Protein AF-A0A0L8H4C4-F1 (afdb_monomer_lite)

Foldseek 3Di:
DDQKDWDDWDWADDPVDPDIDIDTDMDHDPVSLVVDDQWDQDPPRDIDGDDGPPDQDAAPVPRHSPDHVVPDPVVVVVVVVVVVVVVPDDPDPDDDPPDPDPPDDPPPDDDDD

Structure (mmCIF, N/CA/C/O backbone):
data_AF-A0A0L8H4C4-F1
#
_entry.id   AF-A0A0L8H4C4-F1
#
loop_
_atom_site.group_PDB
_atom_site.id
_atom_site.type_symbol
_atom_site.label_atom_id
_atom_site.label_alt_id
_atom_site.label_comp_id
_atom_site.label_asym_id
_atom_site.label_entity_id
_atom_site.label_seq_id
_atom_site.pdbx_PDB_ins_code
_atom_site.Cartn_x
_atom_site.Cartn_y
_atom_site.Cartn_z
_atom_site.occupancy
_atom_site.B_iso_or_equiv
_atom_site.auth_seq_id
_atom_site.auth_comp_id
_atom_site.auth_asym_id
_atom_site.auth_atom_id
_atom_site.pdbx_PDB_model_num
ATOM 1 N N . MET A 1 1 ? 7.173 -2.086 -23.607 1.00 57.34 1 MET A N 1
ATOM 2 C CA . MET A 1 1 ? 8.087 -1.629 -22.542 1.00 57.34 1 MET A CA 1
ATOM 3 C C . MET A 1 1 ? 7.528 -2.213 -21.264 1.00 57.34 1 MET A C 1
ATOM 5 O O . MET A 1 1 ? 6.341 -2.019 -21.040 1.00 57.34 1 MET A O 1
ATOM 9 N N . GLU A 1 2 ? 8.282 -3.033 -20.536 1.00 60.44 2 GLU A N 1
ATOM 10 C CA . GLU A 1 2 ? 7.792 -3.604 -19.273 1.00 60.44 2 GLU A CA 1
ATOM 11 C C . GLU A 1 2 ? 7.480 -2.472 -18.292 1.00 60.44 2 GLU A C 1
ATOM 13 O O . GLU A 1 2 ? 8.301 -1.581 -18.086 1.00 60.44 2 GLU A O 1
ATOM 18 N N . GLU A 1 3 ? 6.266 -2.476 -17.738 1.00 73.69 3 GLU A N 1
ATOM 19 C CA . GLU A 1 3 ? 5.787 -1.421 -16.835 1.00 73.69 3 GLU A CA 1
ATOM 20 C C . GLU A 1 3 ? 6.362 -1.563 -15.414 1.00 73.69 3 GLU A C 1
ATOM 22 O O . GLU A 1 3 ? 6.312 -0.614 -14.632 1.00 73.69 3 GLU A O 1
ATOM 27 N N . ALA A 1 4 ? 6.924 -2.733 -15.083 1.00 85.75 4 ALA A N 1
ATOM 28 C CA . ALA A 1 4 ? 7.587 -3.004 -13.815 1.00 85.75 4 ALA A CA 1
ATOM 29 C C . ALA A 1 4 ? 8.564 -4.180 -13.909 1.00 85.75 4 ALA A C 1
ATOM 31 O O . ALA A 1 4 ? 8.240 -5.203 -14.508 1.00 85.75 4 ALA A O 1
ATOM 32 N N . ASN A 1 5 ? 9.714 -4.049 -13.245 1.00 91.56 5 ASN A N 1
ATOM 33 C CA . ASN A 1 5 ? 10.687 -5.124 -13.061 1.00 91.56 5 ASN A CA 1
ATOM 34 C C . ASN A 1 5 ? 10.873 -5.423 -11.575 1.00 91.56 5 ASN A C 1
ATOM 36 O O . ASN A 1 5 ? 11.112 -4.508 -10.786 1.00 91.56 5 ASN A O 1
ATOM 40 N N . ILE A 1 6 ? 10.786 -6.699 -11.198 1.00 93.88 6 ILE A N 1
ATOM 41 C CA . ILE A 1 6 ? 11.071 -7.147 -9.832 1.00 93.88 6 ILE A CA 1
ATOM 42 C C . ILE A 1 6 ? 12.568 -7.423 -9.725 1.00 93.88 6 ILE A C 1
ATOM 44 O O . ILE A 1 6 ? 13.095 -8.254 -10.460 1.00 93.88 6 ILE A O 1
ATOM 48 N N . LEU A 1 7 ? 13.240 -6.716 -8.820 1.00 94.69 7 LEU A N 1
ATOM 49 C CA . LEU A 1 7 ? 14.671 -6.872 -8.568 1.00 94.69 7 LEU A CA 1
ATOM 50 C C . LEU A 1 7 ? 14.934 -7.877 -7.445 1.00 94.69 7 LEU A C 1
ATOM 52 O O . LEU A 1 7 ? 15.834 -8.703 -7.559 1.00 94.69 7 LEU A O 1
ATOM 56 N N . GLU A 1 8 ? 14.136 -7.819 -6.378 1.00 96.19 8 GLU A N 1
ATOM 57 C CA . GLU A 1 8 ? 14.307 -8.659 -5.192 1.00 96.19 8 GLU A CA 1
ATOM 58 C C . GLU A 1 8 ? 12.960 -8.933 -4.519 1.00 96.19 8 GLU A C 1
ATOM 60 O O . GLU A 1 8 ? 12.062 -8.087 -4.539 1.00 96.19 8 GLU A O 1
ATOM 65 N N . ILE A 1 9 ? 12.827 -10.121 -3.926 1.00 95.38 9 ILE A N 1
ATOM 66 C CA . ILE A 1 9 ? 11.694 -10.504 -3.085 1.00 95.38 9 ILE A CA 1
ATOM 67 C C . ILE A 1 9 ? 12.242 -11.145 -1.814 1.00 95.38 9 ILE A C 1
ATOM 69 O O . ILE A 1 9 ? 12.900 -12.186 -1.882 1.00 95.38 9 ILE A O 1
ATOM 73 N N . THR A 1 10 ? 11.885 -10.578 -0.667 1.00 94.75 10 THR A N 1
ATOM 74 C CA . THR A 1 10 ? 12.303 -11.056 0.650 1.00 94.75 10 THR A CA 1
ATOM 75 C C . THR A 1 10 ? 11.080 -11.312 1.523 1.00 94.75 10 THR A C 1
ATOM 77 O O . THR A 1 10 ? 10.149 -10.511 1.581 1.00 94.75 10 THR A O 1
ATOM 80 N N . VAL A 1 11 ? 11.059 -12.461 2.202 1.00 91.94 11 VAL A N 1
ATOM 81 C CA . VAL A 1 11 ? 9.993 -12.830 3.144 1.00 91.94 11 VAL A CA 1
ATOM 82 C C . VAL A 1 11 ? 10.547 -12.743 4.559 1.00 91.94 11 VAL A C 1
ATOM 84 O O . VAL A 1 11 ? 11.482 -13.463 4.903 1.00 91.94 11 VAL A O 1
ATOM 87 N N . GLY A 1 12 ? 9.962 -11.870 5.372 1.00 83.50 12 GLY A N 1
ATOM 88 C CA . GLY A 1 12 ? 10.338 -11.656 6.765 1.00 83.50 12 GLY A CA 1
ATOM 89 C C . GLY A 1 12 ? 9.297 -12.180 7.753 1.00 83.50 12 GLY A C 1
ATOM 90 O O . GLY A 1 12 ? 8.104 -12.272 7.453 1.00 83.50 12 GLY A O 1
ATOM 91 N N . GLU A 1 13 ? 9.750 -12.479 8.968 1.00 76.75 13 GLU A N 1
ATOM 92 C CA . GLU A 1 13 ? 8.887 -12.735 10.123 1.00 76.75 13 GLU A CA 1
ATOM 93 C C . GLU A 1 13 ? 8.821 -11.474 10.996 1.00 76.75 13 GLU A C 1
ATOM 95 O O . GLU A 1 13 ? 9.843 -10.969 11.463 1.00 76.75 13 GLU A O 1
ATOM 100 N N . GLU A 1 14 ? 7.617 -10.944 11.217 1.00 68.69 14 GLU A N 1
ATOM 101 C CA . GLU A 1 14 ? 7.398 -9.746 12.032 1.00 68.69 14 GLU A CA 1
ATOM 102 C C . GLU A 1 14 ? 7.077 -10.158 13.477 1.00 68.69 14 GLU A C 1
ATOM 104 O O . GLU A 1 14 ? 6.073 -10.816 13.738 1.00 68.69 14 GLU A O 1
ATOM 109 N N . LYS A 1 15 ? 7.888 -9.745 14.459 1.00 65.81 15 LYS A N 1
ATOM 110 C CA . LYS A 1 15 ? 7.698 -10.163 15.868 1.00 65.81 15 LYS A CA 1
ATOM 111 C C . LYS A 1 15 ? 6.418 -9.617 16.516 1.00 65.81 15 LYS A C 1
ATOM 113 O O . LYS A 1 15 ? 5.953 -10.165 17.511 1.00 65.81 15 LYS A O 1
ATOM 118 N N . ASN A 1 16 ? 5.862 -8.534 15.972 1.00 68.75 16 ASN A N 1
ATOM 119 C CA . ASN A 1 16 ? 4.746 -7.792 16.570 1.00 68.75 16 ASN A CA 1
ATOM 120 C C . ASN A 1 16 ? 3.396 -8.046 15.883 1.00 68.75 16 ASN A C 1
ATOM 122 O O . ASN A 1 16 ? 2.375 -7.500 16.311 1.00 68.75 16 ASN A O 1
ATOM 126 N N . TRP A 1 17 ? 3.367 -8.855 14.821 1.00 65.44 17 TRP A N 1
ATOM 127 C CA . TRP A 1 17 ? 2.147 -9.160 14.083 1.00 65.44 17 TRP A CA 1
ATOM 128 C C . TRP A 1 17 ? 2.137 -10.637 13.700 1.00 65.44 17 TRP A C 1
ATOM 130 O O . TRP A 1 17 ? 3.143 -11.160 13.251 1.00 65.44 1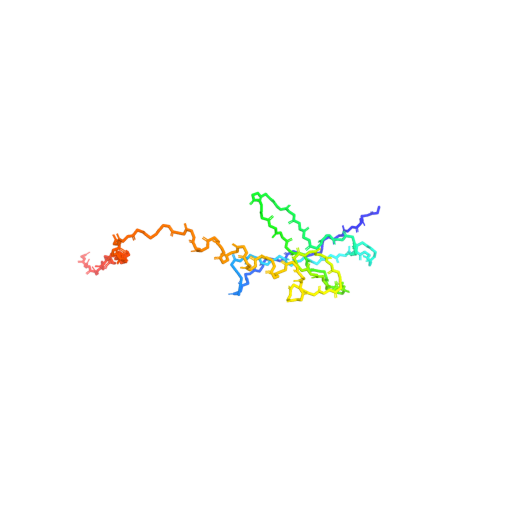7 TRP A O 1
ATOM 140 N N . GLY A 1 18 ? 1.006 -11.328 13.873 1.00 67.25 18 GLY A N 1
ATOM 141 C CA . GLY A 1 18 ? 0.884 -12.768 13.592 1.00 67.25 18 GLY A CA 1
ATOM 142 C C . GLY A 1 18 ? 0.910 -13.137 12.100 1.00 67.25 18 GLY A C 1
ATOM 143 O O . GLY A 1 18 ? 0.245 -14.091 11.709 1.00 67.25 18 GLY A O 1
ATOM 144 N N . GLY A 1 19 ? 1.598 -12.357 11.262 1.00 75.81 19 GLY A N 1
ATOM 145 C CA . GLY A 1 19 ? 1.667 -12.511 9.812 1.00 75.81 19 GLY A CA 1
ATOM 146 C C . GLY A 1 19 ? 3.102 -12.470 9.284 1.00 75.81 19 GLY A C 1
ATOM 147 O O . GLY A 1 19 ? 4.050 -12.214 10.023 1.00 75.81 19 GLY A O 1
ATOM 148 N N . LYS A 1 20 ? 3.255 -12.729 7.982 1.00 83.06 20 LYS A N 1
ATOM 149 C CA . LYS A 1 20 ? 4.535 -12.610 7.271 1.00 83.06 20 LYS A CA 1
ATOM 150 C C . LYS A 1 20 ? 4.655 -11.226 6.639 1.00 83.06 20 LYS A C 1
ATOM 152 O O . LYS A 1 20 ? 3.666 -10.713 6.113 1.00 83.06 20 LYS A O 1
ATOM 157 N N . ASN A 1 21 ? 5.855 -10.660 6.663 1.00 86.81 21 ASN A N 1
ATOM 158 C CA . ASN A 1 21 ? 6.195 -9.482 5.874 1.00 86.81 21 ASN A CA 1
ATOM 159 C C . ASN A 1 21 ? 6.737 -9.932 4.506 1.00 86.81 21 ASN A C 1
ATOM 161 O O . ASN A 1 21 ? 7.467 -10.920 4.425 1.00 86.81 21 ASN A O 1
ATOM 165 N N . LEU A 1 22 ? 6.366 -9.226 3.441 1.00 90.94 22 LEU A N 1
ATOM 166 C CA . LEU A 1 22 ? 6.871 -9.431 2.087 1.00 90.94 22 LEU A CA 1
ATOM 167 C C . LEU A 1 22 ? 7.446 -8.102 1.601 1.00 90.94 22 LEU A C 1
ATOM 169 O O . LEU A 1 22 ? 6.698 -7.158 1.349 1.00 90.94 22 LEU A O 1
ATOM 173 N N . GLU A 1 23 ? 8.762 -8.045 1.466 1.00 92.62 23 GLU A N 1
ATOM 174 C CA . GLU A 1 23 ? 9.487 -6.898 0.937 1.00 92.62 23 GLU A CA 1
ATOM 175 C C . GLU A 1 23 ? 9.822 -7.160 -0.532 1.00 92.62 23 GLU A C 1
ATOM 177 O O . GLU A 1 23 ? 10.326 -8.227 -0.884 1.00 92.62 23 GLU A O 1
ATOM 182 N N . ILE A 1 24 ? 9.477 -6.215 -1.406 1.00 94.50 24 ILE A N 1
ATOM 183 C CA . ILE A 1 24 ? 9.675 -6.345 -2.851 1.00 94.50 24 ILE A CA 1
ATOM 184 C C . ILE A 1 24 ? 10.388 -5.097 -3.347 1.00 94.50 24 ILE A C 1
ATOM 186 O O . ILE A 1 24 ? 9.841 -3.996 -3.262 1.00 94.50 24 ILE A O 1
ATOM 190 N N . LEU A 1 25 ? 11.575 -5.277 -3.920 1.00 94.38 25 LEU A N 1
ATOM 191 C CA . LEU A 1 25 ? 12.300 -4.201 -4.579 1.00 94.38 25 LEU A CA 1
ATOM 192 C C . LEU A 1 25 ? 11.911 -4.163 -6.057 1.00 94.38 25 LEU A C 1
ATOM 194 O O . LEU A 1 25 ? 12.091 -5.140 -6.787 1.00 94.38 25 LEU A O 1
ATOM 198 N N . LEU A 1 26 ? 11.370 -3.030 -6.500 1.00 93.25 26 LEU A N 1
ATOM 199 C CA . LEU A 1 26 ? 10.867 -2.838 -7.857 1.00 93.25 26 LEU A CA 1
ATOM 200 C C . LEU A 1 26 ? 11.643 -1.735 -8.574 1.00 93.25 26 LEU A C 1
ATOM 202 O O . LEU A 1 26 ? 11.881 -0.669 -8.010 1.00 93.25 26 LEU A O 1
ATOM 206 N N . HIS A 1 27 ? 11.942 -1.950 -9.852 1.00 93.38 27 HIS A N 1
ATOM 207 C CA . HIS A 1 27 ? 12.305 -0.879 -10.771 1.00 93.38 27 HIS A CA 1
ATOM 208 C C . HIS A 1 27 ? 11.066 -0.487 -11.582 1.00 93.38 27 HIS A C 1
ATOM 210 O O . HIS A 1 27 ? 10.617 -1.227 -12.461 1.00 93.38 27 HIS A O 1
ATOM 216 N N . ILE A 1 28 ? 10.494 0.665 -11.234 1.00 91.12 28 ILE A N 1
ATOM 217 C CA . ILE A 1 28 ? 9.274 1.235 -11.817 1.00 91.12 28 ILE A CA 1
ATOM 218 C C . ILE A 1 28 ? 9.425 2.749 -11.962 1.00 91.12 28 ILE A C 1
ATOM 220 O O . ILE A 1 28 ? 10.259 3.359 -11.293 1.00 91.12 28 ILE A O 1
ATOM 224 N N . THR A 1 29 ? 8.595 3.369 -12.802 1.00 91.25 29 THR A N 1
ATOM 225 C CA . THR A 1 29 ? 8.510 4.834 -12.850 1.00 91.25 29 THR A CA 1
ATOM 226 C C . THR A 1 29 ? 7.741 5.384 -11.645 1.00 91.25 29 THR A C 1
ATOM 228 O O . THR A 1 29 ? 6.958 4.673 -11.001 1.00 91.25 29 THR A O 1
ATOM 231 N N . GLU A 1 30 ? 7.920 6.673 -11.349 1.00 87.75 30 GLU A N 1
ATOM 232 C CA . GLU A 1 30 ? 7.178 7.340 -10.275 1.00 87.75 30 GLU A CA 1
ATOM 233 C C . GLU A 1 30 ? 5.662 7.264 -10.519 1.00 87.75 30 GLU A C 1
ATOM 235 O O . GLU A 1 30 ? 4.893 6.955 -9.605 1.00 87.75 30 GLU A O 1
ATOM 240 N N . GLU A 1 31 ? 5.215 7.447 -11.762 1.00 89.06 31 GLU A N 1
ATOM 241 C CA . GLU A 1 31 ? 3.797 7.395 -12.126 1.00 89.06 31 GLU A CA 1
ATOM 242 C C . GLU A 1 31 ? 3.207 5.995 -11.920 1.00 89.06 31 GLU A C 1
ATOM 244 O O . GLU A 1 31 ? 2.052 5.859 -11.507 1.00 89.06 31 GLU A O 1
ATOM 249 N N . ALA A 1 32 ? 3.990 4.945 -12.185 1.00 90.00 32 ALA A N 1
ATOM 250 C CA . ALA A 1 32 ? 3.586 3.564 -11.943 1.00 90.00 32 ALA A CA 1
ATOM 251 C C . ALA A 1 32 ? 3.468 3.263 -10.439 1.00 90.00 32 ALA A C 1
ATOM 253 O O . ALA A 1 32 ? 2.507 2.611 -10.022 1.00 90.00 32 ALA A O 1
ATOM 254 N N . SER A 1 33 ? 4.362 3.814 -9.607 1.00 89.50 33 SER A N 1
ATOM 255 C CA . SER A 1 33 ? 4.310 3.640 -8.145 1.00 89.50 33 SER A CA 1
ATOM 256 C C . SER A 1 33 ? 2.984 4.120 -7.533 1.00 89.50 33 SER A C 1
ATOM 258 O O . SER A 1 33 ? 2.442 3.495 -6.616 1.00 89.50 33 SER A O 1
ATOM 260 N N . GLN A 1 34 ? 2.388 5.180 -8.094 1.00 87.38 34 GLN A N 1
ATOM 261 C CA . GLN A 1 34 ? 1.118 5.736 -7.617 1.00 87.38 34 GLN A CA 1
ATOM 262 C C . GLN A 1 34 ? -0.096 4.861 -7.954 1.00 87.38 34 GLN A C 1
ATOM 264 O O . GLN A 1 34 ? -1.137 4.985 -7.298 1.00 87.38 34 GLN A O 1
ATOM 269 N N . LYS A 1 35 ? 0.025 3.966 -8.942 1.00 90.12 35 LYS A N 1
ATOM 270 C CA . LYS A 1 35 ? -1.043 3.049 -9.373 1.00 90.12 35 LYS A CA 1
ATOM 271 C C . LYS A 1 35 ? -1.128 1.784 -8.517 1.00 90.12 35 LYS A C 1
ATOM 273 O O . LYS A 1 35 ? -2.143 1.092 -8.569 1.00 90.12 35 LYS A O 1
ATOM 278 N N . ILE A 1 36 ? -0.110 1.495 -7.704 1.00 91.44 36 ILE A N 1
ATOM 279 C CA . ILE A 1 36 ? -0.108 0.334 -6.808 1.00 91.44 36 ILE A CA 1
ATOM 280 C C . ILE A 1 36 ? -1.252 0.487 -5.787 1.00 91.44 36 ILE A C 1
ATOM 282 O O . ILE A 1 36 ? -1.352 1.527 -5.123 1.00 91.44 36 ILE A O 1
ATOM 286 N N . PRO A 1 37 ? -2.155 -0.496 -5.633 1.00 91.69 37 PRO A N 1
ATOM 287 C CA . PRO A 1 37 ? -3.256 -0.389 -4.685 1.00 91.69 37 PRO A CA 1
ATOM 288 C C . PRO A 1 37 ? -2.748 -0.508 -3.235 1.00 91.69 37 PRO A C 1
ATOM 290 O O . PRO A 1 37 ? -1.857 -1.305 -2.963 1.00 91.69 37 PRO A O 1
ATOM 293 N N . PRO A 1 38 ? -3.326 0.233 -2.270 1.00 90.06 38 PRO A N 1
ATOM 294 C CA . PRO A 1 38 ? -2.905 0.189 -0.861 1.00 90.06 38 PRO A CA 1
ATOM 295 C C . PRO A 1 38 ? -3.298 -1.110 -0.134 1.00 90.06 38 PRO A C 1
ATOM 297 O O . PRO A 1 38 ? -2.833 -1.380 0.972 1.00 90.06 38 PRO A O 1
ATOM 300 N N . ASN A 1 39 ? -4.199 -1.901 -0.716 1.00 90.56 39 ASN A N 1
ATOM 301 C CA . ASN A 1 39 ? -4.560 -3.224 -0.229 1.00 90.56 39 ASN A CA 1
ATOM 302 C C . ASN A 1 39 ? -4.872 -4.145 -1.410 1.00 90.56 39 ASN A C 1
ATOM 304 O O . ASN A 1 39 ? -5.492 -3.718 -2.385 1.00 90.56 39 ASN A O 1
ATOM 308 N N . ILE A 1 40 ? -4.462 -5.403 -1.296 1.00 91.25 40 ILE A N 1
ATOM 309 C CA . ILE A 1 40 ? -4.741 -6.462 -2.266 1.00 91.25 40 ILE A CA 1
ATOM 310 C C . ILE A 1 40 ? -5.596 -7.511 -1.555 1.00 91.25 40 ILE A C 1
ATOM 312 O O . ILE A 1 40 ? -5.243 -7.987 -0.473 1.00 91.25 40 ILE A O 1
ATOM 316 N N . ARG A 1 41 ? -6.753 -7.844 -2.136 1.00 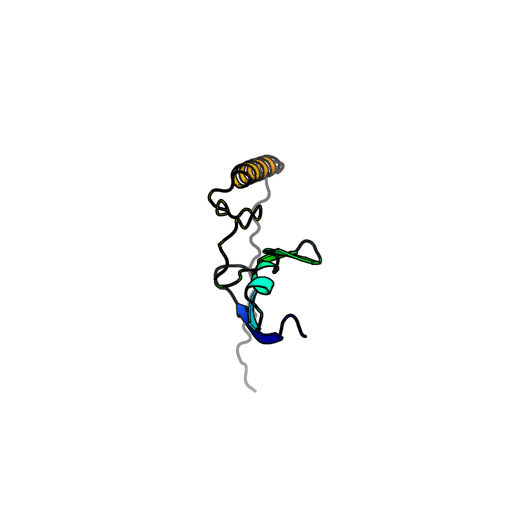91.25 41 ARG A N 1
ATOM 317 C CA . ARG A 1 41 ? -7.603 -8.933 -1.638 1.00 91.25 41 ARG A CA 1
ATOM 318 C C . ARG A 1 41 ? -7.016 -10.259 -2.103 1.00 91.25 41 ARG A C 1
ATOM 320 O O . ARG A 1 41 ? -6.818 -10.449 -3.299 1.00 91.25 41 ARG A O 1
ATOM 327 N N . LEU A 1 42 ? -6.752 -11.146 -1.156 1.00 90.31 42 LEU A N 1
ATOM 328 C CA . LEU A 1 42 ? -6.320 -12.516 -1.408 1.00 90.31 42 LEU A CA 1
ATOM 329 C C . LEU A 1 42 ? -7.526 -13.463 -1.269 1.00 90.31 42 LEU A C 1
ATOM 331 O O . LEU A 1 42 ? -8.652 -13.022 -1.022 1.00 90.31 42 LEU A O 1
ATOM 335 N N . ALA A 1 43 ? -7.299 -14.766 -1.444 1.00 91.69 43 ALA A N 1
ATOM 336 C CA . ALA A 1 43 ? -8.315 -15.782 -1.182 1.00 91.69 43 ALA A CA 1
ATOM 337 C C . ALA A 1 43 ? -8.753 -15.781 0.297 1.00 91.69 43 ALA A C 1
ATOM 339 O O . ALA A 1 43 ? -8.024 -15.310 1.173 1.00 91.69 43 ALA A O 1
ATOM 340 N N . GLU A 1 44 ? -9.942 -16.330 0.567 1.00 89.25 44 GLU A N 1
ATOM 341 C CA . GLU A 1 44 ? -10.456 -16.549 1.933 1.00 89.25 44 GLU A CA 1
ATOM 342 C C . GLU A 1 44 ? -10.552 -15.260 2.776 1.00 89.25 44 GLU A C 1
ATOM 344 O O . GLU A 1 44 ? -10.259 -15.249 3.966 1.00 89.25 44 GLU A O 1
ATOM 349 N N . ASP A 1 45 ? -10.931 -14.144 2.146 1.00 83.56 45 ASP A N 1
ATOM 350 C CA . ASP A 1 45 ? -11.083 -12.826 2.786 1.00 83.56 45 ASP A CA 1
ATOM 351 C C . ASP A 1 45 ? -9.818 -12.262 3.465 1.00 83.56 45 ASP A C 1
ATOM 353 O O . ASP A 1 45 ? -9.876 -11.255 4.184 1.00 83.56 45 ASP A O 1
ATOM 357 N N . HIS A 1 46 ? -8.646 -12.822 3.160 1.00 85.75 46 HIS A N 1
ATOM 358 C CA . HIS A 1 46 ? -7.371 -12.251 3.571 1.00 85.75 46 HIS A CA 1
ATOM 359 C C . HIS A 1 46 ? -7.073 -10.957 2.797 1.00 85.75 46 HIS A C 1
ATOM 361 O O . HIS A 1 46 ? -7.435 -10.778 1.628 1.00 85.75 46 HIS A O 1
ATOM 367 N N . LYS A 1 47 ? -6.386 -10.022 3.458 1.00 86.44 47 LYS A N 1
ATOM 368 C CA . LYS A 1 47 ? -5.958 -8.747 2.871 1.00 86.44 47 LYS A CA 1
ATOM 369 C C . LYS A 1 47 ? -4.463 -8.565 3.066 1.00 86.44 47 LYS A C 1
ATOM 371 O O . LYS A 1 47 ? -3.989 -8.604 4.198 1.00 86.44 47 LYS A O 1
ATOM 376 N N . LEU A 1 48 ? -3.757 -8.296 1.975 1.00 88.56 48 LEU A N 1
ATOM 377 C CA . LEU A 1 48 ? -2.379 -7.828 2.005 1.00 88.56 48 LEU A CA 1
ATOM 378 C C . LEU A 1 48 ? -2.387 -6.300 2.034 1.00 88.56 48 LEU A C 1
ATOM 380 O O . LEU A 1 48 ? -2.942 -5.667 1.135 1.00 88.56 48 LEU A O 1
ATOM 384 N N . TYR A 1 49 ? -1.800 -5.712 3.071 1.00 88.31 49 TYR A N 1
ATOM 385 C CA . TYR A 1 49 ? -1.585 -4.269 3.140 1.00 88.31 49 TYR A CA 1
ATOM 386 C C . TYR A 1 49 ? -0.295 -3.930 2.405 1.00 88.31 49 TYR A C 1
ATOM 388 O O . TYR A 1 49 ? 0.731 -4.556 2.654 1.00 88.31 49 TYR A O 1
ATOM 396 N N . VAL A 1 50 ? -0.356 -2.950 1.508 1.00 91.12 50 VAL A N 1
ATOM 397 C CA . VAL A 1 50 ? 0.784 -2.560 0.678 1.00 91.12 50 VAL A CA 1
ATOM 398 C C . VAL A 1 50 ? 1.250 -1.178 1.101 1.00 91.12 50 VAL A C 1
ATOM 400 O O . VAL A 1 50 ? 0.474 -0.217 1.097 1.00 91.12 50 VAL A O 1
ATOM 403 N N . VAL A 1 51 ? 2.527 -1.082 1.447 1.00 89.19 51 VAL A N 1
ATOM 404 C CA . VAL A 1 51 ? 3.219 0.181 1.695 1.00 89.19 51 VAL A CA 1
ATOM 405 C C . VAL A 1 51 ? 4.229 0.361 0.572 1.00 89.19 51 VAL A C 1
ATOM 407 O O . VAL A 1 51 ? 4.980 -0.554 0.261 1.00 89.19 51 VAL A O 1
ATOM 410 N N . VAL A 1 52 ? 4.203 1.531 -0.062 1.00 92.12 52 VAL A N 1
ATOM 411 C CA . VAL A 1 52 ? 5.151 1.906 -1.114 1.00 92.12 52 VAL A CA 1
ATOM 412 C C . VAL A 1 52 ? 5.991 3.042 -0.557 1.00 92.12 52 VAL A C 1
ATOM 414 O O . VAL A 1 52 ? 5.433 4.060 -0.137 1.00 92.12 52 VAL A O 1
ATOM 417 N N . GLU A 1 53 ? 7.308 2.864 -0.520 1.00 89.19 53 GLU A N 1
ATOM 418 C CA . GLU A 1 53 ? 8.220 3.908 -0.057 1.00 89.19 53 GLU A CA 1
ATOM 419 C C . GLU A 1 53 ? 8.073 5.187 -0.893 1.00 89.19 53 GLU A C 1
ATOM 421 O O . GLU A 1 53 ? 7.765 5.150 -2.083 1.00 89.19 53 GLU A O 1
ATOM 426 N N . GLY A 1 54 ? 8.216 6.349 -0.252 1.00 85.50 54 GLY A N 1
ATOM 427 C CA . GLY A 1 54 ? 8.039 7.655 -0.900 1.00 85.50 54 GLY A CA 1
ATOM 428 C C . GLY A 1 54 ? 6.584 8.043 -1.209 1.00 85.50 54 GLY A C 1
ATOM 429 O O . GLY A 1 54 ? 6.308 9.213 -1.481 1.00 85.50 54 GLY A O 1
ATOM 430 N N . ARG A 1 55 ? 5.617 7.121 -1.105 1.00 87.62 55 ARG A N 1
ATOM 431 C CA . ARG A 1 55 ? 4.194 7.442 -1.278 1.00 87.62 55 ARG A CA 1
ATOM 432 C C . ARG A 1 55 ? 3.608 8.064 -0.011 1.00 87.62 55 ARG A C 1
ATOM 434 O O . ARG A 1 55 ? 3.890 7.635 1.106 1.00 87.62 55 ARG A O 1
ATOM 441 N N . ARG A 1 56 ? 2.719 9.051 -0.178 1.00 86.12 56 ARG A N 1
ATOM 442 C CA . ARG A 1 56 ? 1.980 9.636 0.950 1.00 86.12 56 ARG A CA 1
ATOM 443 C C . ARG A 1 56 ? 1.187 8.556 1.698 1.00 86.12 56 ARG A C 1
ATOM 445 O O . ARG A 1 56 ? 0.517 7.740 1.056 1.00 86.12 56 ARG A O 1
ATOM 452 N N . PRO A 1 57 ? 1.226 8.551 3.041 1.00 87.00 57 PRO A N 1
ATOM 453 C CA . PRO A 1 57 ? 0.559 7.526 3.818 1.00 87.00 57 PRO A CA 1
ATOM 454 C C . PRO A 1 57 ? -0.962 7.668 3.708 1.00 87.00 57 PRO A C 1
ATOM 456 O O . PRO A 1 57 ? -1.508 8.770 3.642 1.00 87.00 57 PRO A O 1
ATOM 459 N N . ARG A 1 58 ? -1.652 6.526 3.702 1.00 90.50 58 ARG A N 1
ATOM 460 C CA . ARG A 1 58 ? -3.111 6.437 3.582 1.00 90.50 58 ARG A CA 1
ATOM 461 C C . ARG A 1 58 ? -3.706 5.754 4.800 1.00 90.50 58 ARG A C 1
ATOM 463 O O . ARG A 1 58 ? -3.078 4.923 5.454 1.00 90.50 58 ARG A O 1
ATOM 470 N N . CYS A 1 59 ? -4.958 6.071 5.093 1.00 91.06 59 CYS A N 1
ATOM 471 C CA . CYS A 1 59 ? -5.727 5.384 6.109 1.00 91.06 59 CYS A CA 1
ATOM 472 C C . CYS A 1 59 ? -5.859 3.896 5.762 1.00 91.06 59 CYS A C 1
ATOM 474 O O . CYS A 1 59 ? -6.581 3.538 4.838 1.00 91.06 59 CYS A O 1
ATOM 476 N N . TYR A 1 60 ? -5.259 3.019 6.567 1.00 86.88 60 TYR A N 1
ATOM 477 C CA . TYR A 1 60 ? -5.355 1.562 6.393 1.00 86.88 60 TYR A CA 1
ATOM 478 C C . TYR A 1 60 ? -6.779 0.992 6.515 1.00 86.88 60 TYR A C 1
ATOM 480 O O . TYR A 1 60 ? -6.996 -0.183 6.239 1.00 86.88 60 TYR A O 1
ATOM 488 N N . LEU A 1 61 ? -7.748 1.794 6.970 1.00 87.12 61 LEU A N 1
ATOM 489 C CA . LEU A 1 61 ? -9.142 1.372 7.096 1.00 87.12 61 LEU A CA 1
ATOM 490 C C . LEU A 1 61 ? -9.996 1.763 5.881 1.00 87.12 61 LEU A C 1
ATOM 492 O O . LEU A 1 61 ? -10.800 0.955 5.426 1.00 87.12 61 LEU A O 1
ATOM 496 N N . CYS A 1 62 ? -9.847 2.990 5.371 1.00 90.19 62 CYS A N 1
ATOM 497 C CA . CYS A 1 62 ? -10.711 3.542 4.317 1.00 90.19 62 CYS A CA 1
ATOM 498 C C . CYS A 1 62 ? -9.967 4.017 3.057 1.00 90.19 62 CYS A C 1
ATOM 500 O O . CYS A 1 62 ? -10.601 4.524 2.139 1.00 90.19 62 CYS A O 1
ATOM 502 N N . ASN A 1 63 ? -8.639 3.875 3.010 1.00 89.44 63 ASN A N 1
ATOM 503 C CA . ASN A 1 63 ? -7.738 4.299 1.928 1.00 89.44 63 ASN A CA 1
ATOM 504 C C . ASN A 1 63 ? -7.685 5.813 1.635 1.00 89.44 63 ASN A C 1
ATOM 506 O O . ASN A 1 63 ? -7.066 6.223 0.651 1.00 89.44 63 ASN A O 1
ATOM 510 N N . SER A 1 64 ? -8.285 6.652 2.487 1.00 91.19 64 SER A N 1
ATOM 511 C CA . SER A 1 64 ? -8.175 8.113 2.386 1.00 91.19 64 SER A CA 1
ATOM 512 C C . SER A 1 64 ? -6.746 8.592 2.651 1.00 91.19 64 SER A C 1
ATOM 514 O O . SER A 1 64 ? -6.087 8.094 3.556 1.00 91.19 64 SER A O 1
ATOM 516 N N . GLU A 1 65 ? -6.289 9.598 1.909 1.00 90.81 65 GLU A N 1
ATOM 517 C CA . GLU A 1 65 ? -5.010 10.290 2.151 1.00 90.81 65 GLU A CA 1
ATOM 518 C C . GLU A 1 65 ? -5.101 11.379 3.226 1.00 90.81 65 GLU A C 1
ATOM 520 O O . GLU A 1 65 ? -4.081 11.904 3.656 1.00 90.81 65 GLU A O 1
ATOM 525 N N . ALA A 1 66 ? -6.309 11.745 3.662 1.00 93.12 66 ALA A N 1
ATOM 526 C CA . ALA A 1 66 ? -6.504 12.882 4.559 1.00 93.12 66 ALA A CA 1
ATOM 527 C C . ALA A 1 66 ? -6.134 12.578 6.022 1.00 93.12 66 ALA A C 1
ATOM 529 O O . ALA A 1 66 ? -5.904 13.496 6.802 1.00 93.12 66 ALA A O 1
ATOM 530 N N . HIS A 1 67 ? -6.128 11.301 6.415 1.00 92.94 67 HIS A N 1
ATOM 531 C CA . HIS A 1 67 ? -5.915 10.872 7.795 1.00 92.94 67 HIS A CA 1
ATOM 532 C C . HIS A 1 67 ? -5.306 9.468 7.867 1.00 92.94 67 HIS A C 1
ATOM 534 O O . HIS A 1 67 ? -5.349 8.701 6.906 1.00 92.94 67 HIS A O 1
ATOM 540 N N . LEU A 1 68 ? -4.789 9.096 9.040 1.00 91.00 68 LEU A N 1
ATOM 541 C CA . LEU A 1 68 ? -4.360 7.727 9.340 1.00 91.00 68 LEU A CA 1
ATOM 542 C C . LEU A 1 68 ? -5.460 6.965 10.085 1.00 91.00 68 LEU A C 1
ATOM 544 O O . LEU A 1 68 ? -6.391 7.562 10.619 1.00 91.00 68 LEU A O 1
ATOM 548 N N . LYS A 1 69 ? -5.343 5.632 10.180 1.00 88.94 69 LYS A N 1
ATOM 549 C CA . LYS A 1 69 ? -6.336 4.761 10.848 1.00 88.94 69 LYS A CA 1
ATOM 550 C C . LYS A 1 69 ? -6.746 5.260 12.242 1.00 88.94 69 LYS A C 1
ATOM 552 O O . LYS A 1 69 ? -7.912 5.124 12.605 1.00 88.94 69 LYS A O 1
ATOM 557 N N . LYS A 1 70 ? -5.805 5.837 12.999 1.00 89.25 70 LYS A N 1
ATOM 558 C CA . LYS A 1 70 ? -6.034 6.383 14.347 1.00 89.25 70 LYS A CA 1
ATOM 559 C C . LYS A 1 70 ? -7.074 7.516 14.376 1.00 89.25 70 LYS A C 1
ATOM 561 O O . LYS A 1 70 ? -7.846 7.584 15.323 1.00 89.25 70 LYS A O 1
ATOM 566 N N . ASP A 1 71 ? -7.148 8.307 13.307 1.00 93.25 71 ASP A N 1
ATOM 567 C CA . ASP A 1 71 ? -8.047 9.458 13.157 1.00 93.25 71 ASP A CA 1
ATOM 568 C C . ASP A 1 71 ? -9.206 9.142 12.192 1.00 93.25 71 ASP A C 1
ATOM 570 O O . ASP A 1 71 ? -9.929 10.028 11.740 1.00 93.25 71 ASP A O 1
ATOM 574 N N . CYS A 1 72 ? -9.386 7.865 11.828 1.00 93.38 72 CYS A N 1
ATOM 575 C CA . CYS A 1 72 ? -10.405 7.483 10.866 1.00 93.38 72 CYS A CA 1
ATOM 576 C C . CYS A 1 72 ? -11.805 7.573 11.485 1.00 93.38 72 CYS A C 1
ATOM 578 O O . CYS A 1 72 ? -12.088 6.861 12.454 1.00 93.38 72 CYS A O 1
ATOM 580 N N . PRO A 1 73 ? -12.744 8.330 10.886 1.00 92.19 73 PRO A N 1
ATOM 581 C CA . PRO A 1 73 ? -14.103 8.452 11.415 1.00 92.19 73 PRO A CA 1
ATOM 582 C C . PRO A 1 73 ? -14.860 7.113 11.409 1.00 92.19 73 PRO A C 1
ATOM 584 O O . PRO A 1 73 ? -15.785 6.907 12.195 1.00 92.19 73 PRO A O 1
ATOM 587 N N . LEU A 1 74 ? -14.454 6.164 10.557 1.00 89.81 74 LEU A N 1
ATOM 588 C CA . LEU A 1 74 ? -15.026 4.816 10.525 1.00 89.81 74 LEU A CA 1
ATOM 589 C C . LEU A 1 74 ? -14.491 3.911 11.643 1.00 89.81 74 LEU A C 1
ATOM 591 O O .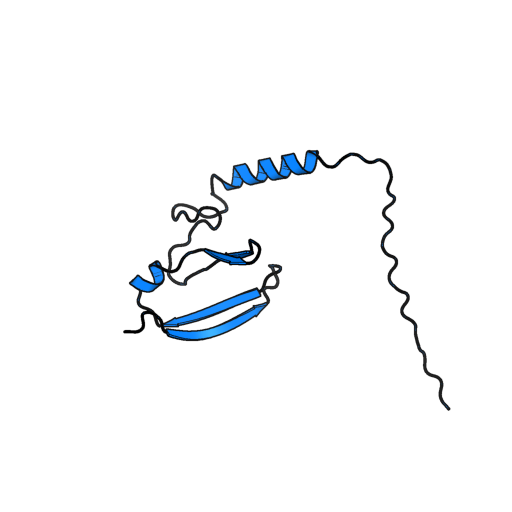 LEU A 1 74 ? -15.178 2.968 12.037 1.00 89.81 74 LEU A O 1
ATOM 595 N N . ALA A 1 75 ? -13.308 4.198 12.198 1.00 84.50 75 ALA A N 1
ATOM 596 C CA . ALA A 1 75 ? -12.731 3.387 13.271 1.00 84.50 75 ALA A CA 1
ATOM 597 C C . ALA A 1 75 ? -13.571 3.464 14.557 1.00 84.50 75 ALA A C 1
ATOM 599 O O . ALA A 1 75 ? -13.705 2.468 15.270 1.00 84.50 75 ALA A O 1
ATOM 600 N N . ALA A 1 76 ? -14.204 4.613 14.823 1.00 74.06 76 ALA A N 1
ATOM 601 C CA . ALA A 1 76 ? -15.123 4.776 15.949 1.00 74.06 76 ALA A CA 1
ATOM 602 C C . ALA A 1 76 ? -16.349 3.846 15.841 1.00 74.06 76 ALA A C 1
ATOM 604 O O . ALA A 1 76 ? -16.772 3.264 16.841 1.00 74.06 76 ALA A O 1
ATOM 605 N N . LYS A 1 77 ? -16.873 3.634 14.625 1.00 72.50 77 LYS A N 1
ATOM 606 C CA . LYS A 1 77 ? -18.037 2.764 14.379 1.00 72.50 77 LYS A CA 1
ATOM 607 C C . LYS A 1 77 ? -17.719 1.279 14.589 1.00 72.50 77 LYS A C 1
ATOM 609 O O . LYS A 1 77 ? -18.546 0.549 15.129 1.00 72.50 77 LYS A O 1
ATOM 614 N N . GLN A 1 78 ? -16.514 0.832 14.226 1.00 69.00 78 GLN A N 1
ATOM 615 C CA . GLN A 1 78 ? -16.104 -0.569 14.405 1.00 69.00 78 GLN A CA 1
ATOM 616 C C . GLN A 1 78 ? -15.965 -0.966 15.880 1.00 69.00 78 GLN A C 1
ATOM 618 O O . GLN A 1 78 ? -16.393 -2.055 16.264 1.00 69.00 78 GLN A O 1
ATOM 623 N N . LYS A 1 79 ? -15.432 -0.074 16.728 1.00 65.69 79 LYS A N 1
ATOM 624 C CA . LYS A 1 79 ? -15.321 -0.329 18.176 1.00 65.69 79 LYS A CA 1
ATOM 625 C C . LYS A 1 79 ? -16.690 -0.526 18.834 1.00 65.69 79 LYS A C 1
ATOM 627 O O . LYS A 1 79 ? -16.832 -1.390 19.694 1.00 65.69 79 LYS A O 1
ATOM 632 N N . GLN A 1 80 ? -17.702 0.232 18.408 1.00 65.69 80 GLN A N 1
ATOM 633 C CA . GLN A 1 80 ? -19.064 0.108 18.938 1.00 65.69 80 GLN A CA 1
ATOM 634 C C . GLN A 1 80 ? -19.719 -1.228 18.551 1.00 65.69 80 GLN A C 1
ATOM 636 O O . GLN A 1 80 ? -20.346 -1.862 19.396 1.00 65.69 80 GLN A O 1
ATOM 641 N N . GLN A 1 81 ? -19.531 -1.699 17.313 1.00 62.00 81 GLN A N 1
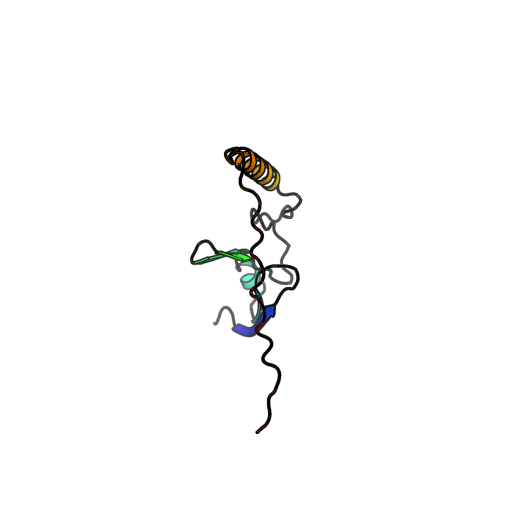ATOM 642 C CA . GLN A 1 81 ? -20.070 -2.991 16.864 1.00 62.00 81 GLN A CA 1
ATOM 643 C C . GLN A 1 81 ? -19.413 -4.183 17.580 1.00 62.00 81 GLN A C 1
ATOM 645 O O . GLN A 1 81 ? -20.112 -5.107 17.996 1.00 62.00 81 GLN A O 1
ATOM 650 N N . GLN A 1 82 ? -18.094 -4.142 17.803 1.00 62.56 82 GLN A N 1
ATOM 651 C CA . GLN A 1 82 ? -17.392 -5.195 18.553 1.00 62.56 82 GLN A CA 1
ATOM 652 C C . GLN A 1 82 ? -17.836 -5.264 2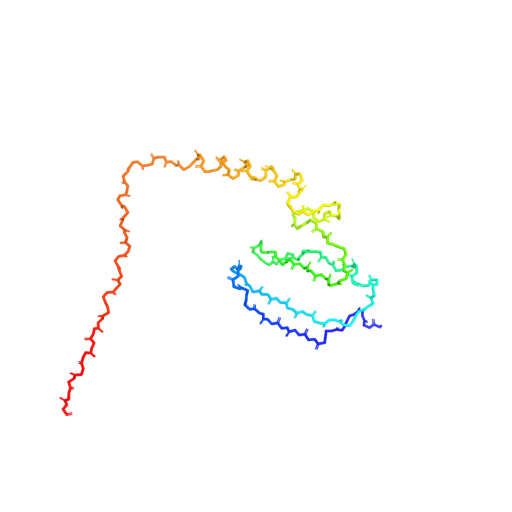0.023 1.00 62.56 82 GLN A C 1
ATOM 654 O O . GLN A 1 82 ? -18.027 -6.354 20.560 1.00 62.56 82 GLN A O 1
ATOM 659 N N . GLN A 1 83 ? -18.079 -4.116 20.666 1.00 61.16 83 GLN A N 1
ATOM 660 C CA . GLN A 1 83 ? -18.608 -4.081 22.036 1.00 61.16 83 GLN A CA 1
ATOM 661 C C . GLN A 1 83 ? -20.043 -4.624 22.133 1.00 61.16 83 GLN A C 1
ATOM 663 O O . GLN A 1 83 ? -20.405 -5.216 23.148 1.00 61.16 83 GLN A O 1
ATOM 668 N N . GLN A 1 84 ? -20.866 -4.461 21.091 1.00 60.00 84 GLN A N 1
ATOM 669 C CA . GLN A 1 84 ? -22.225 -5.016 21.067 1.00 60.00 84 GLN A CA 1
ATOM 670 C C . GLN A 1 84 ? -22.243 -6.537 20.849 1.00 60.00 84 GLN A C 1
ATOM 672 O O . GLN A 1 84 ? -23.089 -7.212 21.432 1.00 60.00 84 GLN A O 1
ATOM 677 N N . GLN A 1 85 ? -21.298 -7.100 20.086 1.00 56.88 85 GLN A N 1
ATOM 678 C CA . GLN A 1 85 ? -21.175 -8.559 19.934 1.00 56.88 85 GLN A CA 1
ATOM 679 C C . GLN A 1 85 ? -20.666 -9.249 21.210 1.00 56.88 85 GLN A C 1
ATOM 681 O O . GLN A 1 85 ? -21.130 -10.340 21.529 1.00 56.88 85 GLN A O 1
ATOM 686 N N . GLN A 1 86 ? -19.807 -8.603 22.008 1.00 58.19 86 GLN A N 1
ATOM 687 C CA . GLN A 1 86 ? -19.389 -9.154 23.309 1.00 58.19 86 GLN A CA 1
ATOM 688 C C . GLN A 1 86 ? -20.524 -9.219 24.348 1.00 58.19 86 GLN A C 1
ATOM 690 O O . GLN A 1 86 ? -20.450 -10.022 25.273 1.00 58.19 86 GLN A O 1
ATOM 695 N N . LYS A 1 87 ? -21.604 -8.438 24.190 1.00 56.78 87 LYS A N 1
ATOM 696 C CA . LYS A 1 87 ? -22.786 -8.500 25.072 1.00 56.78 87 LYS A CA 1
ATOM 697 C C . LYS A 1 87 ? -23.773 -9.627 24.730 1.00 56.78 87 LYS A C 1
ATOM 699 O O . LYS A 1 87 ? -24.773 -9.760 25.427 1.00 56.78 87 LYS A O 1
ATOM 704 N N . GLN A 1 88 ? -23.510 -10.424 23.690 1.00 53.53 88 GLN A N 1
ATOM 705 C CA . GLN A 1 88 ? -24.378 -11.528 23.254 1.00 53.53 88 GLN A CA 1
ATOM 706 C C . GLN A 1 88 ? -23.773 -12.927 23.462 1.00 53.53 88 GLN A C 1
ATOM 708 O O . GLN A 1 88 ? -24.324 -13.896 22.944 1.00 53.53 88 GLN A O 1
ATOM 713 N N . LEU A 1 89 ? -22.683 -13.088 24.232 1.00 51.22 89 LEU A N 1
ATOM 714 C CA . LEU A 1 89 ? -22.377 -14.430 24.742 1.00 51.22 89 LEU A CA 1
ATOM 715 C C . LEU A 1 89 ? -23.479 -14.838 25.737 1.00 51.22 89 LEU A C 1
ATOM 717 O O . LEU A 1 89 ? -23.738 -14.086 26.681 1.00 51.22 89 LEU A O 1
ATOM 721 N N . PRO A 1 90 ? -24.125 -16.007 25.567 1.00 48.06 90 PRO A N 1
ATOM 722 C CA . PRO A 1 90 ? -25.055 -16.513 26.562 1.00 48.06 90 PRO A CA 1
ATOM 723 C C . PRO A 1 90 ? -24.320 -16.675 27.895 1.00 48.06 90 PRO A C 1
ATOM 725 O O . PRO A 1 90 ? -23.283 -17.335 27.960 1.00 48.06 90 PRO A O 1
ATOM 728 N N . ASN A 1 91 ? -24.870 -16.102 28.966 1.00 52.56 91 ASN A N 1
ATOM 729 C CA . ASN A 1 91 ? -24.512 -16.475 30.331 1.00 52.56 91 ASN A CA 1
ATOM 730 C C . ASN A 1 91 ? -24.908 -17.946 30.545 1.00 52.56 91 ASN A C 1
ATOM 732 O O . ASN A 1 91 ? -25.998 -18.236 31.031 1.00 52.56 91 ASN A O 1
ATOM 736 N N . THR A 1 92 ? -24.049 -18.893 30.175 1.00 50.94 92 THR A N 1
ATOM 737 C CA . THR A 1 92 ? -24.142 -20.256 30.704 1.00 50.94 92 THR A CA 1
ATOM 738 C C . THR A 1 92 ? -23.455 -20.271 32.065 1.00 50.94 92 THR A C 1
ATOM 740 O O . THR A 1 92 ? -22.239 -20.050 32.118 1.00 50.94 92 THR A O 1
ATOM 743 N N . PRO A 1 93 ? -24.172 -20.517 33.176 1.00 56.50 93 PRO A N 1
ATOM 744 C CA . PRO A 1 93 ? -23.512 -20.717 34.445 1.00 56.50 93 PRO A CA 1
ATOM 745 C C . PRO A 1 93 ? -22.802 -22.072 34.396 1.00 56.50 93 PRO A C 1
ATOM 747 O O . PRO A 1 93 ? -23.388 -23.084 34.023 1.00 56.50 93 PRO A O 1
ATOM 750 N N . ASN A 1 94 ? -21.550 -22.079 34.849 1.00 53.84 94 ASN A N 1
ATOM 751 C CA . ASN A 1 94 ? -20.808 -23.274 35.241 1.00 53.84 94 ASN A CA 1
ATOM 752 C C . ASN A 1 94 ? -20.20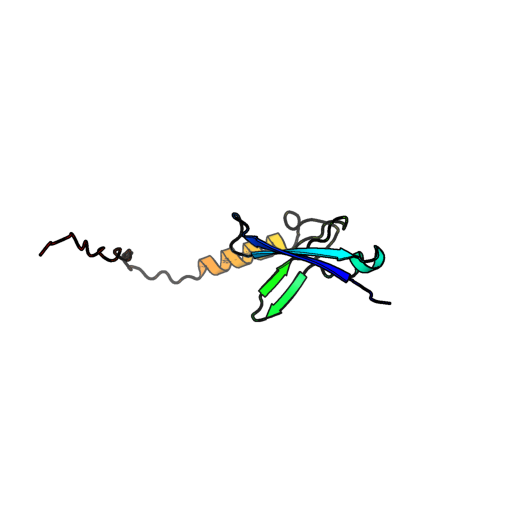4 -24.116 34.099 1.00 53.84 94 ASN A C 1
ATOM 754 O O . ASN A 1 94 ? -20.657 -25.212 33.778 1.00 53.84 94 ASN A O 1
ATOM 758 N N . ARG A 1 95 ? -19.055 -23.671 33.583 1.00 44.97 95 ARG A N 1
ATOM 759 C CA . ARG A 1 95 ? -18.020 -24.615 33.153 1.00 44.97 95 ARG A CA 1
ATOM 760 C C . ARG A 1 95 ? -16.727 -24.231 33.850 1.00 44.97 95 ARG A C 1
ATOM 762 O O . ARG A 1 95 ? -16.057 -23.286 33.449 1.00 44.97 95 ARG A O 1
ATOM 769 N N . LYS A 1 96 ? -16.424 -24.948 34.938 1.00 48.44 96 LYS A N 1
ATOM 770 C CA . LYS A 1 96 ? -15.082 -24.997 35.526 1.00 48.44 96 LYS A CA 1
ATOM 771 C C . LYS A 1 96 ? -14.078 -25.077 34.377 1.00 48.44 96 LYS A C 1
ATOM 773 O O . LYS A 1 96 ? -14.178 -25.972 33.537 1.00 48.44 96 LYS A O 1
ATOM 778 N N . THR A 1 97 ? -13.171 -24.114 34.323 1.00 47.97 97 THR A N 1
ATOM 779 C CA . THR A 1 97 ? -12.009 -24.096 33.443 1.00 47.97 97 THR A CA 1
ATOM 780 C C . THR A 1 97 ? -11.187 -25.345 33.733 1.00 47.97 97 THR A C 1
ATOM 782 O O . THR A 1 97 ? -10.361 -25.371 34.639 1.00 47.97 97 THR A O 1
ATOM 785 N N . LEU A 1 98 ? -11.450 -26.418 32.989 1.00 52.09 98 LEU A N 1
ATOM 786 C CA . LEU A 1 98 ? -10.494 -27.501 32.847 1.00 52.09 98 LEU A CA 1
ATOM 787 C C . LEU A 1 98 ? -9.374 -26.921 31.990 1.00 52.09 98 LEU A C 1
ATOM 789 O O . LEU A 1 98 ? -9.502 -26.828 30.770 1.00 52.09 98 LEU A O 1
ATOM 793 N N . LEU A 1 99 ? -8.316 -26.441 32.647 1.00 55.56 99 LEU A N 1
ATOM 794 C CA . LEU A 1 99 ? -7.034 -26.281 31.978 1.00 55.56 99 LEU A CA 1
ATOM 795 C C . LEU A 1 99 ? -6.715 -27.632 31.317 1.00 55.56 99 LEU A C 1
ATOM 797 O O . LEU A 1 99 ? -6.877 -28.660 31.982 1.00 55.56 99 LEU A O 1
ATOM 801 N N . PRO A 1 100 ? -6.278 -27.671 30.049 1.00 51.28 100 PRO A N 1
ATOM 802 C CA . PRO A 1 100 ? -5.660 -28.880 29.536 1.00 51.28 100 PRO A CA 1
ATOM 803 C C . PRO A 1 100 ? -4.446 -29.163 30.425 1.00 51.28 100 PRO A C 1
ATOM 805 O O . PRO A 1 100 ? -3.534 -28.339 30.524 1.00 51.28 100 PRO A O 1
ATOM 808 N N . THR A 1 101 ? -4.464 -30.290 31.134 1.00 57.34 101 THR A N 1
ATOM 809 C CA . THR A 1 101 ? -3.261 -30.804 31.779 1.00 57.34 101 THR A CA 1
ATOM 810 C C . THR A 1 101 ? -2.201 -30.986 30.690 1.00 57.34 101 THR A C 1
ATOM 812 O O . THR A 1 101 ? -2.517 -31.538 29.631 1.00 57.34 101 THR A O 1
ATOM 815 N N . PRO A 1 102 ? -0.964 -30.501 30.898 1.00 51.44 102 PRO A N 1
ATOM 816 C CA . PRO A 1 102 ? 0.124 -30.795 29.979 1.00 51.44 102 PRO A CA 1
ATOM 817 C C . PRO A 1 102 ? 0.274 -32.320 29.856 1.00 51.44 102 PRO A C 1
ATOM 819 O O . PRO A 1 102 ? 0.102 -33.014 30.863 1.00 51.44 102 PRO A O 1
ATOM 822 N N . PRO A 1 103 ? 0.577 -32.863 28.665 1.00 53.00 103 PRO A N 1
ATOM 823 C CA . PRO A 1 103 ? 0.922 -34.272 28.555 1.00 53.00 103 PRO A CA 1
ATOM 824 C C . PRO A 1 103 ? 2.164 -34.541 29.411 1.00 53.00 103 PRO A C 1
ATOM 826 O O . PRO A 1 103 ? 3.154 -33.813 29.312 1.00 53.00 103 PRO A O 1
ATOM 829 N N . GLU A 1 104 ? 2.101 -35.564 30.267 1.00 52.03 104 GLU A N 1
ATOM 830 C CA . GLU A 1 104 ? 3.270 -36.032 31.006 1.00 52.03 104 GLU A CA 1
ATOM 831 C C . GLU A 1 104 ? 4.364 -36.417 30.007 1.00 52.03 104 GLU A C 1
ATOM 833 O O . GLU A 1 104 ? 4.187 -37.281 29.146 1.00 52.03 104 GLU A O 1
ATOM 838 N N . THR A 1 105 ? 5.510 -35.750 30.109 1.00 51.25 105 THR A N 1
ATOM 839 C CA . THR A 1 105 ? 6.732 -36.159 29.429 1.00 51.25 105 THR A CA 1
ATOM 840 C C . THR A 1 105 ? 7.151 -37.515 29.981 1.00 51.25 105 THR A C 1
ATOM 842 O O . THR A 1 105 ? 7.592 -37.605 31.127 1.00 51.25 105 THR A O 1
ATOM 845 N N . LEU A 1 106 ? 7.022 -38.567 29.169 1.00 48.75 106 LEU A N 1
ATOM 846 C CA . LEU A 1 106 ? 7.642 -39.860 29.442 1.00 48.75 106 LEU A CA 1
ATOM 847 C C . LEU A 1 106 ? 9.159 -39.666 29.489 1.00 48.75 106 LEU A C 1
ATOM 849 O O . LEU A 1 106 ? 9.827 -39.506 28.468 1.00 48.75 106 LEU A O 1
ATOM 853 N N . ASN A 1 107 ? 9.680 -39.642 30.709 1.00 49.59 107 ASN A N 1
ATOM 854 C CA . ASN A 1 107 ? 11.097 -39.595 31.002 1.00 49.59 107 ASN A CA 1
ATOM 855 C C . ASN A 1 107 ? 11.675 -40.992 30.732 1.00 49.59 107 ASN A C 1
ATOM 857 O O . ASN A 1 107 ? 11.600 -41.873 31.586 1.00 49.59 107 ASN A O 1
ATOM 861 N N . VAL A 1 108 ? 12.201 -41.229 29.528 1.00 48.47 108 VAL A N 1
ATOM 862 C CA . VAL A 1 108 ? 12.971 -42.449 29.247 1.00 48.47 108 VAL A CA 1
ATOM 863 C C . VAL A 1 108 ? 14.405 -42.202 29.700 1.00 48.47 108 VAL A C 1
ATOM 865 O O . VAL A 1 108 ? 15.269 -41.769 28.941 1.00 48.47 108 VAL A O 1
ATOM 868 N N . SER A 1 109 ? 14.637 -42.440 30.987 1.00 47.78 109 SER A N 1
ATOM 869 C CA . SER A 1 109 ? 15.969 -42.645 31.545 1.00 47.78 109 SER A CA 1
ATOM 870 C C . SER A 1 109 ? 16.605 -43.909 30.960 1.00 47.78 109 SER A C 1
ATOM 872 O O . SER A 1 109 ? 15.954 -44.946 30.844 1.00 47.78 109 SER A O 1
ATOM 874 N N . HIS A 1 110 ? 17.888 -43.787 30.620 1.00 44.97 110 HIS A N 1
ATOM 875 C CA . HIS A 1 110 ? 18.818 -44.850 30.241 1.00 44.97 110 HIS A CA 1
ATOM 876 C C . HIS A 1 110 ? 18.650 -46.152 31.045 1.00 44.97 110 HIS A C 1
ATOM 878 O O . HIS A 1 110 ? 18.585 -46.114 32.274 1.00 44.97 110 HIS A O 1
ATOM 884 N N . ALA A 1 111 ? 18.762 -47.290 30.357 1.00 45.94 111 ALA A N 1
ATOM 885 C CA . ALA A 1 111 ? 19.313 -48.515 30.923 1.00 45.94 111 ALA A CA 1
ATOM 886 C C . ALA A 1 111 ? 20.177 -49.215 29.863 1.00 45.94 111 ALA A C 1
ATOM 888 O O . ALA A 1 111 ? 19.732 -49.519 28.760 1.00 45.94 111 ALA A O 1
ATOM 889 N N . THR A 1 112 ? 21.441 -49.351 30.232 1.00 43.69 112 THR A N 1
ATOM 890 C CA . THR A 1 112 ? 22.526 -50.133 29.646 1.00 43.69 112 THR A CA 1
ATOM 891 C C . THR A 1 112 ? 22.160 -51.611 29.538 1.00 43.69 112 THR A C 1
ATOM 893 O O . THR A 1 112 ? 21.573 -52.124 30.485 1.00 43.69 112 THR A O 1
ATOM 896 N N . GLU A 1 113 ? 22.612 -52.278 28.473 1.00 41.19 113 GLU A N 1
ATOM 897 C CA . GLU A 1 113 ? 23.149 -53.652 28.468 1.00 41.19 113 GLU A CA 1
ATOM 898 C C . GLU A 1 113 ? 24.023 -53.861 27.223 1.00 41.19 113 GLU A C 1
ATOM 900 O O . GLU A 1 113 ? 23.595 -53.445 26.121 1.00 41.19 113 GLU A O 1
#

Sequence (113 aa):
MEEANILEITVGEEKNWGGKNLEILLHITEEASQKIPPNIRLAEDHKLYVVVEGRRPRCYLCNSEAHLKKDCPLAAKQKQQQQQQQKQLPNTPNRKTLLPTPPETLNVSHATE

pLDDT: mean 76.13, std 17.48, range [41.19, 96.19]

Organism: Octopus bimaculoides (NCBI:txid37653)

Radius of gyration: 24.1 Å; chains: 1; bounding box: 48×66×58 Å

InterPro domains:
  IPR001878 Zinc finger, CCHC-type [PS50158] (58-73)
  IPR036875 Zinc finger, CCHC-type superfamily [SSF57756] (55-83)

Secondary structure (DSSP, 8-state):
--S-EEEEEEEEE-TTSSSEEEEEEEE--HHHHTTS-SEEE-STT-EEE---TTSPP--TTT--SS--GGG-HHHHHHHHHHHHHHTTS---------PPPPPP---------